Protein AF-Q2VJH2-F1 (afdb_monomer)

Radius of gyration: 13.46 Å; Cα contacts (8 Å, |Δi|>4): 222; chains: 1; bounding box: 34×26×38 Å

Nearest PDB structures (foldseek):
  3qh8-assembly1_A  TM=6.639E-01  e=1.310E-02  Brucella abortus 2308
  7b2x-assembly1_A  TM=6.997E-01  e=5.219E-02  Homo sapiens
  4ojv-assembly1_A  TM=5.673E-01  e=1.109E-01  Saccharomyces cerevisiae S288C
  7wnt-assembly1_A  TM=5.960E-01  e=3.436E-01  Mycobacterium tuberculosis H37Rv
  5a0v-assembly2_B  TM=5.883E-01  e=1.457E+00  Streptomyces coelicolor A3(2)

Secondary structure (DSSP, 8-state):
-EE-TTS-EE---TTTGGGS---EEEEEE--BSSS-----TT-EEEEEE-HHHHHHHHHHH---TTTEEEEEPPTT-EEEEE-SS-EEEEEEEEEEE-SS-S-EEEEEEE-

Sequence (111 aa):
MFLDAFGAPKDITPENLHEYPYHLHGVMLLTSADQEVFIPPRWHGTIYSTEDILDGYRKRFKPDCTLLTFHAMEPYEPELICCERCVVEITVLPAGQTLYSSSEIVVFLVK

Solvent-accessible surface area (backbone atoms only — not comparable to full-atom values): 6496 Å² total; per-residue (Å²): 81,30,43,43,52,73,56,47,82,41,83,74,45,89,88,56,44,87,76,54,80,74,42,84,62,37,43,31,45,54,43,49,40,84,61,89,75,82,70,62,91,80,54,27,30,39,39,36,30,42,54,71,39,51,51,46,31,44,73,74,66,62,68,71,62,92,49,45,45,79,42,68,48,58,73,76,46,75,43,83,45,72,33,84,74,38,72,31,42,38,27,39,38,82,68,54,57,53,99,89,44,92,50,55,29,42,46,74,51,78,90

Foldseek 3Di:
DWAALARDDDQDDPVCVVVGPLDAATEAEDFWLPDDHDDPVNRAHEYEDAPQRVVSNCVPPVDDPVRYHYDHDDAPDWDWGDHNNDIKIKHKHWPAADPVDNITGIDIDID

Structure (mmCIF, N/CA/C/O backbone):
data_AF-Q2VJH2-F1
#
_entry.id   AF-Q2VJH2-F1
#
loop_
_atom_site.group_PDB
_atom_site.id
_atom_site.type_symbol
_atom_site.label_atom_id
_atom_site.label_alt_id
_atom_site.label_comp_id
_atom_site.label_asym_id
_atom_site.label_entity_id
_atom_site.label_seq_id
_atom_site.pdbx_PDB_ins_code
_atom_site.Cartn_x
_atom_site.Cartn_y
_atom_site.Cartn_z
_atom_site.occupancy
_atom_site.B_iso_or_equiv
_atom_site.auth_seq_id
_atom_site.auth_comp_id
_atom_site.auth_asym_id
_atom_site.auth_atom_id
_atom_site.pdbx_PDB_model_num
ATOM 1 N N . MET A 1 1 ? 4.797 -2.540 3.112 1.00 88.62 1 MET A N 1
ATOM 2 C CA . MET A 1 1 ? 4.915 -3.676 2.172 1.00 88.62 1 MET A CA 1
ATOM 3 C C . MET A 1 1 ? 4.842 -3.127 0.757 1.00 88.62 1 MET A C 1
ATOM 5 O O . MET A 1 1 ? 4.024 -2.247 0.529 1.00 88.62 1 MET A O 1
ATOM 9 N N . PHE A 1 2 ? 5.693 -3.559 -0.169 1.00 90.62 2 PHE A N 1
ATOM 10 C CA . PHE A 1 2 ? 5.663 -3.087 -1.562 1.00 90.62 2 PHE A CA 1
ATOM 11 C C . PHE A 1 2 ? 4.950 -4.109 -2.444 1.00 90.62 2 PHE A C 1
ATOM 13 O O . PHE A 1 2 ? 4.893 -5.280 -2.076 1.00 90.62 2 PHE A O 1
ATOM 20 N N . LEU A 1 3 ? 4.422 -3.692 -3.591 1.00 90.44 3 LEU A N 1
ATOM 21 C CA . LEU A 1 3 ? 3.985 -4.625 -4.631 1.00 90.44 3 LEU A CA 1
ATOM 22 C C . LEU A 1 3 ? 5.026 -4.677 -5.743 1.00 90.44 3 LEU A C 1
ATOM 24 O O . LEU A 1 3 ? 5.540 -3.641 -6.172 1.00 90.44 3 LEU A O 1
ATOM 28 N N . A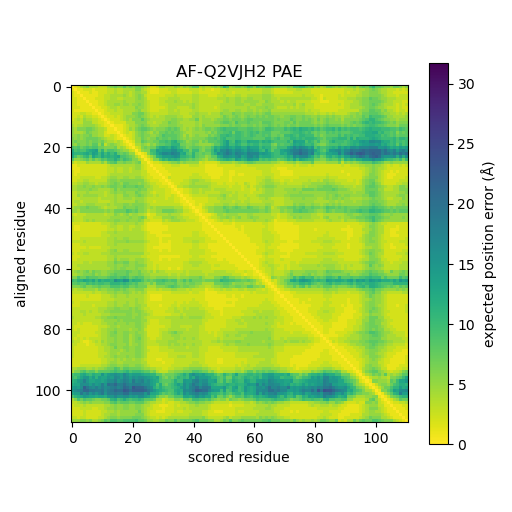SP A 1 4 ? 5.341 -5.886 -6.197 1.00 87.88 4 ASP A N 1
ATOM 29 C CA . ASP A 1 4 ? 6.216 -6.087 -7.344 1.00 87.88 4 ASP A CA 1
ATOM 30 C C . ASP A 1 4 ? 5.497 -5.815 -8.681 1.00 87.88 4 ASP A C 1
ATOM 32 O O . ASP A 1 4 ? 4.334 -5.407 -8.735 1.00 87.88 4 ASP A O 1
ATOM 36 N N . ALA A 1 5 ? 6.2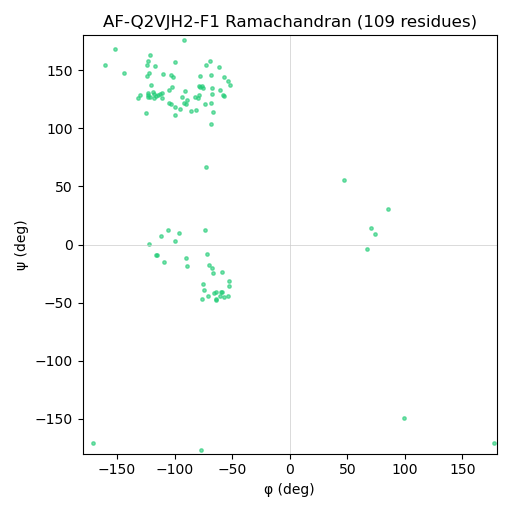00 -6.038 -9.794 1.00 85.94 5 ALA A N 1
ATOM 37 C CA . ALA A 1 5 ? 5.664 -5.819 -11.137 1.00 85.94 5 ALA A CA 1
ATOM 38 C C . ALA A 1 5 ? 4.397 -6.644 -11.447 1.00 85.94 5 ALA A C 1
ATOM 40 O O . ALA A 1 5 ? 3.626 -6.259 -12.327 1.00 85.94 5 ALA A O 1
ATOM 41 N N . PHE A 1 6 ? 4.190 -7.758 -10.742 1.00 89.06 6 PHE A N 1
ATOM 42 C CA . PHE A 1 6 ? 3.071 -8.687 -10.894 1.00 89.06 6 PHE A CA 1
ATOM 43 C C . PHE A 1 6 ? 2.045 -8.561 -9.760 1.00 89.06 6 PHE A C 1
ATOM 45 O O . PHE A 1 6 ? 1.179 -9.425 -9.629 1.00 89.06 6 PHE A O 1
ATOM 52 N N . GLY A 1 7 ? 2.129 -7.500 -8.951 1.00 88.06 7 GLY A N 1
ATOM 53 C CA . GLY A 1 7 ? 1.180 -7.238 -7.875 1.00 88.06 7 GLY A CA 1
ATOM 54 C C . GLY A 1 7 ? 1.360 -8.148 -6.662 1.00 88.06 7 GLY A C 1
ATOM 55 O O . GLY A 1 7 ? 0.526 -8.130 -5.758 1.00 88.06 7 GLY A O 1
ATOM 56 N N . ALA A 1 8 ? 2.439 -8.933 -6.609 1.00 90.06 8 ALA A N 1
ATOM 57 C CA . ALA A 1 8 ? 2.729 -9.769 -5.459 1.00 90.06 8 ALA A CA 1
ATOM 58 C C . ALA A 1 8 ? 3.351 -8.916 -4.342 1.00 90.06 8 ALA A C 1
ATOM 60 O O . ALA A 1 8 ? 4.244 -8.101 -4.608 1.00 90.06 8 ALA A O 1
ATOM 61 N N . PRO A 1 9 ? 2.924 -9.093 -3.080 1.00 89.94 9 PRO A N 1
ATOM 62 C CA . PRO A 1 9 ? 3.530 -8.371 -1.980 1.00 89.94 9 PRO A CA 1
ATOM 63 C C . PRO A 1 9 ? 4.977 -8.818 -1.744 1.00 89.94 9 PRO A C 1
ATOM 65 O O . PRO A 1 9 ? 5.262 -10.008 -1.605 1.00 89.94 9 PRO A O 1
ATOM 68 N N . LYS A 1 10 ? 5.893 -7.852 -1.671 1.00 87.50 10 LYS A N 1
ATOM 69 C CA . LYS A 1 10 ? 7.319 -8.049 -1.402 1.00 87.50 10 LYS A CA 1
ATOM 70 C C . LYS A 1 10 ? 7.765 -7.111 -0.282 1.00 87.50 10 LYS A C 1
ATOM 72 O O . LYS A 1 10 ? 7.550 -5.896 -0.334 1.00 87.50 10 LYS A O 1
ATOM 77 N N . ASP A 1 11 ? 8.416 -7.674 0.729 1.00 84.38 11 ASP A N 1
ATOM 78 C CA . ASP A 1 11 ? 9.101 -6.885 1.747 1.00 84.38 11 ASP A CA 1
ATOM 79 C C . ASP A 1 11 ? 10.469 -6.468 1.227 1.00 84.38 11 ASP A C 1
ATOM 81 O O . ASP A 1 11 ?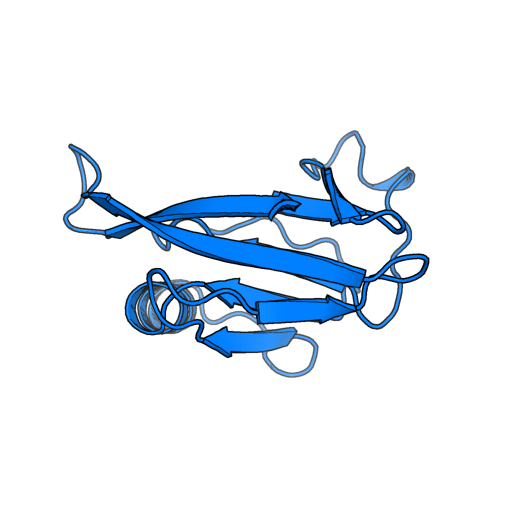 11.251 -7.302 0.767 1.00 84.38 11 ASP A O 1
ATOM 85 N N . ILE A 1 12 ? 10.748 -5.168 1.286 1.00 80.81 12 ILE A N 1
ATOM 86 C CA . ILE A 1 12 ? 12.017 -4.607 0.834 1.00 80.81 12 ILE A CA 1
ATOM 87 C C . ILE A 1 12 ? 12.867 -4.288 2.048 1.00 80.81 12 ILE A C 1
ATOM 89 O O . ILE A 1 12 ? 12.479 -3.506 2.915 1.00 80.81 12 ILE A O 1
ATOM 93 N N . THR A 1 13 ? 14.032 -4.914 2.090 1.00 81.69 13 THR A N 1
ATOM 94 C CA . THR A 1 13 ? 15.040 -4.756 3.127 1.00 81.69 13 THR A CA 1
ATOM 95 C C . THR A 1 13 ? 16.345 -4.288 2.484 1.00 81.69 13 THR A C 1
ATOM 97 O O . THR A 1 13 ? 16.516 -4.409 1.265 1.00 81.69 13 THR A O 1
ATOM 100 N N . PRO A 1 14 ? 17.301 -3.758 3.262 1.00 81.25 14 PRO A N 1
ATOM 101 C CA . PRO A 1 14 ? 18.613 -3.390 2.733 1.00 81.25 14 PRO A CA 1
ATOM 102 C C . PRO A 1 14 ? 19.314 -4.530 1.975 1.00 81.25 14 PRO A C 1
ATOM 104 O O . PRO A 1 14 ? 20.042 -4.277 1.018 1.00 81.25 14 PRO A O 1
ATOM 107 N N . GLU A 1 15 ? 19.072 -5.783 2.363 1.00 81.81 15 GLU A N 1
ATOM 108 C CA . GLU A 1 15 ? 19.703 -6.967 1.777 1.00 81.81 15 GLU A CA 1
ATOM 109 C C . GLU A 1 15 ? 19.147 -7.308 0.389 1.00 81.81 15 GLU A C 1
ATOM 111 O O . GLU A 1 15 ? 19.919 -7.666 -0.499 1.00 81.81 15 GLU A O 1
ATOM 116 N N . ASN A 1 16 ? 17.835 -7.174 0.170 1.00 78.19 16 ASN A N 1
ATOM 117 C CA . ASN A 1 16 ? 17.179 -7.532 -1.099 1.00 78.19 16 ASN A CA 1
ATOM 118 C C . ASN A 1 16 ? 16.904 -6.329 -2.019 1.00 78.19 16 ASN A C 1
ATOM 120 O O . ASN A 1 16 ? 16.362 -6.473 -3.116 1.00 78.19 16 ASN A O 1
ATOM 124 N N . LEU A 1 17 ? 17.336 -5.143 -1.590 1.00 77.44 17 LEU A N 1
ATOM 125 C CA . LEU A 1 17 ? 17.162 -3.869 -2.273 1.00 77.44 17 LEU A CA 1
ATOM 126 C C . LEU A 1 17 ? 17.638 -3.876 -3.736 1.00 77.44 17 LEU A C 1
ATOM 128 O O . LEU A 1 17 ? 17.048 -3.229 -4.597 1.00 77.44 17 LEU A O 1
ATOM 132 N N . HIS A 1 18 ? 18.718 -4.604 -4.016 1.00 76.69 18 HIS A N 1
ATOM 133 C CA . HIS A 1 18 ? 19.326 -4.705 -5.343 1.00 76.69 18 HIS A CA 1
ATOM 134 C C . HIS A 1 18 ? 18.448 -5.443 -6.366 1.00 76.69 18 HIS A C 1
ATOM 136 O O . HIS A 1 18 ? 18.637 -5.276 -7.569 1.00 76.69 18 HIS A O 1
ATOM 142 N N . GLU A 1 19 ? 17.488 -6.241 -5.900 1.00 70.88 19 GLU A N 1
ATOM 143 C CA . GLU A 1 19 ? 16.535 -6.960 -6.744 1.00 70.88 19 GLU A CA 1
ATOM 144 C C . GLU A 1 19 ? 15.267 -6.153 -7.025 1.00 70.88 19 GLU A C 1
ATOM 146 O O . GLU A 1 19 ? 14.443 -6.576 -7.835 1.00 70.88 19 GLU A O 1
ATOM 151 N N . TYR A 1 20 ? 15.051 -5.043 -6.312 1.00 70.81 20 TYR A N 1
ATOM 152 C CA . TYR A 1 20 ? 13.853 -4.240 -6.480 1.00 70.81 20 TYR A CA 1
ATOM 153 C C . TYR A 1 20 ? 14.065 -3.244 -7.613 1.00 70.81 20 TYR A C 1
ATOM 155 O O . TYR A 1 20 ? 14.918 -2.356 -7.507 1.00 70.81 20 TYR A O 1
ATOM 163 N N . PRO A 1 21 ? 13.312 -3.358 -8.714 1.00 67.25 21 PRO A N 1
ATOM 164 C CA . PRO A 1 21 ? 13.458 -2.397 -9.773 1.00 67.25 21 PRO A CA 1
ATOM 165 C C . PRO A 1 21 ? 12.821 -1.079 -9.324 1.00 67.25 21 PRO A C 1
ATOM 167 O O . PRO A 1 21 ? 11.641 -0.998 -8.987 1.00 67.25 21 PRO A O 1
ATOM 170 N N . TYR A 1 22 ? 13.637 -0.029 -9.291 1.00 65.19 22 TYR A N 1
ATOM 171 C CA . TYR A 1 22 ? 13.230 1.332 -8.950 1.00 65.19 22 TYR A CA 1
ATOM 172 C C . TYR A 1 22 ? 12.423 1.935 -10.104 1.00 65.19 22 TYR A C 1
ATOM 174 O O . TYR A 1 22 ? 12.892 2.816 -10.826 1.00 65.19 22 TYR A O 1
ATOM 182 N N . HIS A 1 23 ? 11.238 1.391 -10.353 1.00 61.41 23 HIS A N 1
ATOM 183 C CA . HIS A 1 23 ? 10.348 1.878 -11.392 1.00 61.41 23 HIS A CA 1
ATOM 184 C C . HIS A 1 23 ? 9.616 3.139 -10.927 1.00 61.41 23 HIS A C 1
ATOM 186 O O . HIS A 1 23 ? 9.258 3.286 -9.759 1.00 61.41 23 HIS A O 1
ATOM 192 N N . LEU A 1 24 ? 9.378 4.045 -11.877 1.00 60.25 24 LEU A N 1
ATOM 193 C CA . LEU A 1 24 ? 8.331 5.054 -11.753 1.00 60.25 24 LEU A CA 1
ATOM 194 C C . LEU A 1 24 ? 7.007 4.286 -11.614 1.00 60.25 24 LEU A C 1
ATOM 196 O O . LEU A 1 24 ? 6.788 3.355 -12.385 1.00 60.25 24 LEU A O 1
ATOM 200 N N . HIS A 1 25 ? 6.159 4.659 -10.651 1.00 66.94 25 HIS A N 1
ATOM 201 C CA . HIS A 1 25 ? 4.886 3.990 -10.307 1.00 66.94 25 HIS A CA 1
ATOM 202 C C . HIS A 1 25 ? 4.980 2.808 -9.327 1.00 66.94 25 HIS A C 1
ATOM 204 O O . HIS A 1 25 ? 4.145 1.907 -9.361 1.00 66.94 25 HIS A O 1
ATOM 210 N N . GLY A 1 26 ? 5.948 2.819 -8.406 1.00 85.75 26 GLY A N 1
ATOM 211 C CA . GLY A 1 26 ? 5.947 1.861 -7.300 1.00 85.75 26 GLY A CA 1
ATOM 212 C C . GLY A 1 26 ? 4.660 1.941 -6.467 1.00 85.75 26 GLY A C 1
ATOM 213 O O . GLY A 1 26 ? 4.120 3.026 -6.237 1.00 85.75 26 GLY A O 1
ATOM 214 N N . VAL A 1 27 ? 4.186 0.795 -5.983 1.00 91.56 27 VAL A N 1
ATOM 215 C CA . VAL A 1 27 ? 3.045 0.710 -5.063 1.00 91.56 27 VAL A CA 1
ATOM 216 C C . VAL A 1 27 ? 3.550 0.254 -3.702 1.00 91.56 27 VAL A C 1
ATOM 218 O O . VAL A 1 27 ? 4.215 -0.777 -3.594 1.00 91.56 27 VAL A O 1
ATOM 221 N N . MET A 1 28 ? 3.241 1.023 -2.660 1.00 93.31 28 MET A N 1
ATOM 222 C CA . MET A 1 28 ? 3.514 0.652 -1.274 1.00 93.31 28 MET A CA 1
ATOM 223 C C . MET A 1 28 ? 2.214 0.631 -0.476 1.00 93.31 28 MET A C 1
ATOM 225 O O . MET A 1 28 ? 1.491 1.619 -0.438 1.00 93.31 28 MET A O 1
ATOM 229 N N . LEU A 1 29 ? 1.947 -0.480 0.199 1.00 94.56 29 LEU A N 1
ATOM 230 C CA . LEU A 1 29 ? 0.849 -0.655 1.140 1.00 94.56 29 LEU A CA 1
ATOM 231 C C . LEU A 1 29 ? 1.364 -0.382 2.558 1.00 94.56 29 LEU A C 1
ATOM 233 O O . LEU A 1 29 ? 2.263 -1.082 3.053 1.00 94.56 29 LEU A O 1
ATOM 237 N N . LEU A 1 30 ? 0.827 0.657 3.196 1.00 94.75 30 LEU A N 1
ATOM 238 C CA . LEU A 1 30 ? 1.210 1.084 4.540 1.00 94.75 30 LEU A CA 1
ATOM 239 C C . LEU A 1 30 ? 0.189 0.560 5.553 1.00 94.75 30 LEU A C 1
ATOM 241 O O . LEU A 1 30 ? -0.959 0.986 5.573 1.00 94.75 30 LEU A O 1
ATOM 245 N N . THR A 1 31 ? 0.606 -0.380 6.397 1.00 92.75 31 THR A N 1
ATOM 246 C CA . THR A 1 31 ? -0.280 -1.067 7.353 1.00 92.75 31 THR A CA 1
ATOM 247 C C . THR A 1 31 ? -0.390 -0.365 8.703 1.00 92.75 31 THR A C 1
ATOM 249 O O . THR A 1 31 ? -1.314 -0.649 9.457 1.00 92.75 31 THR A O 1
ATOM 252 N N . SER A 1 32 ? 0.547 0.525 9.034 1.00 91.69 32 SER A N 1
ATOM 253 C CA . SER A 1 32 ? 0.558 1.287 10.284 1.00 91.69 32 SER A CA 1
ATOM 254 C C . SER A 1 32 ? 1.445 2.526 10.157 1.00 91.69 32 SER A C 1
ATOM 256 O O . SER A 1 32 ? 2.400 2.540 9.381 1.00 91.69 32 SER A O 1
ATOM 258 N N . ALA A 1 33 ? 1.153 3.546 10.963 1.00 91.00 33 ALA A N 1
ATOM 259 C CA . ALA A 1 33 ? 1.952 4.763 11.099 1.00 91.00 33 ALA A CA 1
ATOM 260 C C . ALA A 1 33 ? 2.932 4.731 12.290 1.00 91.00 33 ALA A C 1
ATOM 262 O O . ALA A 1 33 ? 3.497 5.764 12.656 1.00 91.00 33 ALA A O 1
ATOM 263 N N . ASP A 1 34 ? 3.113 3.580 12.946 1.00 88.12 34 ASP A N 1
ATOM 264 C CA . ASP A 1 34 ? 3.912 3.515 14.172 1.00 88.12 34 ASP A CA 1
ATOM 265 C C . ASP A 1 34 ? 5.414 3.592 13.963 1.00 88.12 34 ASP A C 1
ATOM 267 O O . ASP A 1 34 ? 6.124 4.165 14.795 1.00 88.12 34 ASP A O 1
ATOM 271 N N . GLN A 1 35 ? 5.885 3.025 12.861 1.00 86.31 35 GLN A N 1
ATOM 272 C CA . GLN A 1 35 ? 7.295 2.927 12.531 1.00 86.31 35 GLN A CA 1
ATOM 273 C C . GLN A 1 35 ? 7.554 3.596 11.190 1.00 86.31 35 GLN A C 1
ATOM 275 O O . GLN A 1 35 ? 6.703 3.582 10.297 1.00 86.31 35 GLN A O 1
ATOM 280 N N . GLU A 1 36 ? 8.740 4.182 11.060 1.00 88.19 36 GLU A N 1
ATOM 281 C CA . GLU A 1 36 ?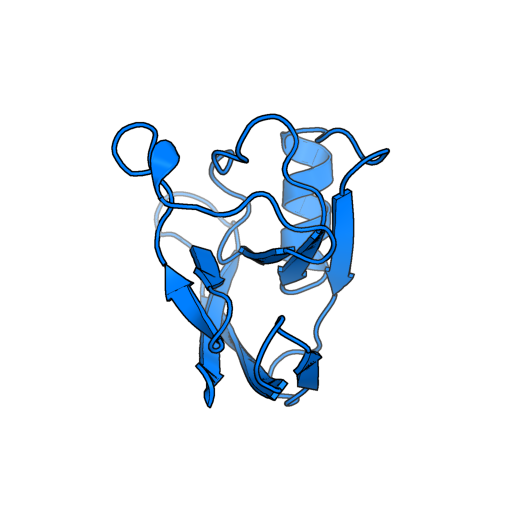 9.191 4.707 9.783 1.00 88.19 36 GLU A CA 1
ATOM 282 C C . GLU A 1 36 ? 9.445 3.525 8.851 1.00 88.19 36 GLU A C 1
ATOM 284 O O . GLU A 1 36 ? 10.225 2.625 9.176 1.00 88.19 36 GLU A O 1
ATOM 289 N N . VAL A 1 37 ? 8.765 3.495 7.706 1.00 86.38 37 VAL A N 1
ATOM 290 C CA . VAL A 1 37 ? 9.029 2.466 6.703 1.00 86.38 37 VAL A CA 1
ATOM 291 C C . VAL A 1 37 ? 10.292 2.829 5.944 1.00 86.38 37 VAL A C 1
ATOM 293 O O . VAL A 1 37 ? 10.481 3.965 5.513 1.00 86.38 37 VAL A O 1
ATOM 296 N N . PHE A 1 38 ? 11.150 1.833 5.743 1.00 84.94 38 PHE A N 1
ATOM 297 C CA . PHE A 1 38 ? 12.290 1.980 4.857 1.00 84.94 38 PHE A CA 1
ATOM 298 C C . PHE A 1 38 ? 11.797 2.145 3.414 1.00 84.94 38 PHE A C 1
ATOM 300 O O . PHE A 1 38 ? 11.220 1.224 2.834 1.00 84.94 38 PHE A O 1
ATOM 307 N N . ILE A 1 39 ? 12.038 3.321 2.837 1.00 84.94 39 ILE A N 1
ATOM 308 C CA . ILE A 1 39 ? 11.764 3.612 1.430 1.00 84.94 39 ILE A CA 1
ATOM 309 C C . ILE A 1 39 ? 13.106 3.614 0.685 1.00 84.94 39 ILE A C 1
ATOM 311 O O . ILE A 1 39 ? 13.997 4.388 1.047 1.00 84.94 39 ILE A O 1
ATOM 315 N N . PRO A 1 40 ? 13.281 2.766 -0.347 1.00 80.75 40 PRO A N 1
ATOM 316 C CA . PRO A 1 40 ? 14.515 2.714 -1.117 1.00 80.75 40 PRO A CA 1
ATOM 317 C C . PRO A 1 40 ? 14.934 4.090 -1.667 1.00 80.75 40 PRO A C 1
ATOM 319 O O . PRO A 1 40 ? 14.082 4.842 -2.152 1.00 80.75 40 PRO A O 1
ATOM 322 N N . PRO A 1 41 ? 16.238 4.430 -1.668 1.00 75.94 41 PRO A N 1
ATOM 323 C CA . PRO A 1 41 ? 16.708 5.675 -2.267 1.00 75.94 41 PRO A CA 1
ATOM 324 C C . PRO A 1 41 ? 16.293 5.750 -3.741 1.00 75.94 41 PRO A C 1
ATOM 326 O O . PRO A 1 41 ? 16.596 4.835 -4.502 1.00 75.94 41 PRO A O 1
ATOM 329 N N . ARG A 1 42 ? 15.646 6.850 -4.159 1.00 77.19 42 ARG A N 1
ATOM 330 C CA . ARG A 1 42 ? 15.084 7.048 -5.519 1.00 77.19 42 ARG A CA 1
ATOM 331 C C . ARG A 1 42 ? 13.855 6.194 -5.847 1.00 77.19 42 ARG A C 1
ATOM 333 O O . ARG A 1 42 ? 13.496 6.072 -7.015 1.00 77.19 42 ARG A O 1
ATOM 340 N N . TRP A 1 43 ? 13.211 5.586 -4.856 1.00 83.81 43 TRP A N 1
ATOM 341 C CA . TRP A 1 43 ? 11.877 5.047 -5.074 1.00 83.81 43 TRP A CA 1
ATOM 342 C C . TRP A 1 43 ? 10.889 6.190 -5.304 1.00 83.81 43 TRP A C 1
ATOM 344 O O . TRP A 1 43 ? 10.891 7.181 -4.573 1.00 83.81 43 TRP A O 1
ATOM 354 N N . HIS A 1 44 ? 10.045 6.028 -6.318 1.00 85.75 44 HIS A N 1
ATOM 355 C CA . HIS A 1 44 ? 9.001 6.977 -6.672 1.00 85.75 44 HIS A CA 1
ATOM 356 C C . HIS A 1 44 ? 7.702 6.216 -6.873 1.00 85.75 44 HIS A C 1
ATOM 358 O O . HIS A 1 44 ? 7.638 5.270 -7.666 1.00 85.75 44 HIS A O 1
ATOM 364 N N . GLY A 1 45 ? 6.650 6.626 -6.179 1.00 88.88 45 GLY A N 1
ATOM 365 C CA . GLY A 1 45 ? 5.434 5.837 -6.194 1.00 88.88 45 GLY A CA 1
ATOM 366 C C . GLY A 1 45 ? 4.329 6.376 -5.315 1.00 88.88 45 GLY A C 1
ATOM 367 O O . GLY A 1 45 ? 4.400 7.490 -4.792 1.00 88.88 45 GLY A O 1
ATOM 368 N N . THR A 1 46 ? 3.298 5.551 -5.183 1.00 92.62 46 THR A N 1
ATOM 369 C CA . THR A 1 46 ? 2.105 5.854 -4.401 1.00 92.62 46 THR A CA 1
ATOM 370 C C . THR A 1 46 ? 2.048 4.960 -3.173 1.00 92.62 46 THR A C 1
ATOM 372 O O . THR A 1 46 ? 2.227 3.742 -3.255 1.00 92.62 46 THR A O 1
ATOM 375 N N . ILE A 1 47 ? 1.822 5.593 -2.030 1.00 94.44 47 ILE A N 1
ATOM 376 C CA . ILE A 1 47 ? 1.636 4.967 -0.731 1.00 94.44 47 ILE A CA 1
ATOM 377 C C . ILE A 1 47 ? 0.136 4.906 -0.455 1.00 94.44 47 ILE A C 1
ATOM 379 O O . ILE A 1 47 ? -0.515 5.946 -0.370 1.00 94.44 47 ILE A O 1
ATOM 383 N N . TYR A 1 48 ? -0.385 3.695 -0.306 1.00 95.69 48 TYR A N 1
ATOM 384 C CA . TYR A 1 48 ? 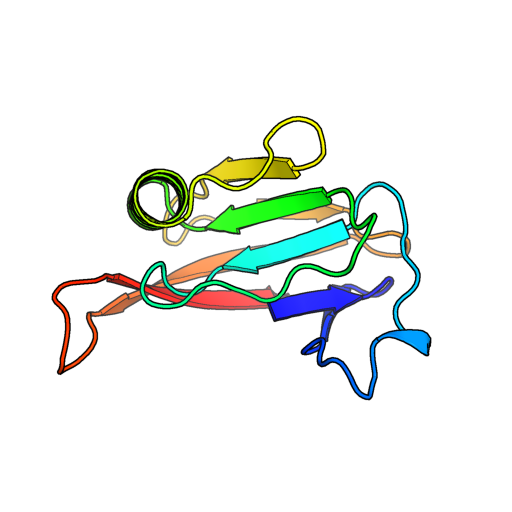-1.796 3.407 -0.083 1.00 95.69 48 TYR A CA 1
ATOM 385 C C . TYR A 1 48 ? -2.038 3.019 1.373 1.00 95.69 48 TYR A C 1
ATOM 387 O O . TYR A 1 48 ? -1.307 2.193 1.932 1.00 95.69 48 TYR A O 1
ATOM 395 N N . SER A 1 49 ? -3.059 3.616 1.983 1.00 96.31 49 SER A N 1
ATOM 396 C CA . SER A 1 49 ? -3.615 3.230 3.287 1.00 96.31 49 SER A CA 1
ATOM 397 C C . SER A 1 49 ? -4.911 3.997 3.554 1.00 96.31 49 SER A C 1
ATOM 399 O O . SER A 1 49 ? -5.405 4.685 2.668 1.00 96.31 49 SER A O 1
ATOM 401 N N . THR A 1 50 ? -5.451 3.915 4.767 1.00 95.50 50 THR A N 1
ATOM 402 C CA . THR A 1 50 ? -6.541 4.791 5.219 1.00 95.50 50 THR A CA 1
ATOM 403 C C . THR A 1 50 ? -6.036 6.214 5.472 1.00 95.50 50 THR A C 1
ATOM 405 O O . THR A 1 50 ? -4.857 6.416 5.779 1.00 95.50 50 THR A O 1
ATOM 408 N N . GLU A 1 51 ? -6.921 7.212 5.372 1.00 95.12 51 GLU A N 1
ATOM 409 C CA . GLU A 1 51 ? -6.561 8.624 5.597 1.00 95.12 51 GLU A CA 1
ATOM 410 C C . GLU A 1 51 ? -5.885 8.831 6.962 1.00 95.12 51 GLU A C 1
ATOM 412 O O . GLU A 1 51 ? -4.829 9.462 7.028 1.00 95.12 51 GLU A O 1
ATOM 417 N N . ASP A 1 52 ? -6.425 8.227 8.025 1.00 92.38 52 ASP A N 1
ATOM 418 C CA . ASP A 1 52 ? -5.899 8.344 9.390 1.00 92.38 52 ASP A CA 1
ATOM 419 C C . ASP A 1 52 ? -4.453 7.834 9.513 1.00 92.38 52 ASP A C 1
ATOM 421 O O . ASP A 1 52 ? -3.602 8.475 10.142 1.00 92.38 52 ASP A O 1
ATOM 425 N N . ILE A 1 53 ? -4.124 6.719 8.849 1.00 93.81 53 ILE A N 1
ATOM 426 C CA . ILE A 1 53 ? -2.762 6.174 8.848 1.00 93.81 53 ILE A CA 1
ATOM 427 C C . ILE A 1 53 ? -1.830 7.062 8.023 1.00 93.81 53 ILE A C 1
ATOM 429 O O . ILE A 1 53 ? -0.717 7.361 8.464 1.00 93.81 53 ILE A O 1
ATOM 433 N N . LEU A 1 54 ? -2.254 7.515 6.840 1.00 94.69 54 LEU A N 1
ATOM 434 C CA . LEU A 1 54 ? -1.423 8.366 5.983 1.00 94.69 54 LEU A CA 1
ATOM 435 C C . LEU A 1 54 ? -1.152 9.724 6.629 1.00 94.69 54 LEU A C 1
ATOM 437 O O . LEU A 1 54 ? -0.034 10.238 6.552 1.00 94.69 54 LEU A O 1
ATOM 441 N N . ASP A 1 55 ? -2.155 10.336 7.251 1.00 93.81 55 ASP A N 1
ATOM 442 C CA . ASP A 1 55 ? -2.005 11.578 8.005 1.00 93.81 55 ASP A CA 1
ATOM 443 C C . ASP A 1 55 ? -1.082 11.386 9.219 1.00 93.81 55 ASP A C 1
ATOM 445 O O . ASP A 1 55 ? -0.119 12.143 9.392 1.00 93.81 55 ASP A O 1
ATOM 449 N N . GLY A 1 56 ? -1.284 10.317 9.996 1.00 92.44 56 GLY A N 1
ATOM 450 C CA . GLY A 1 56 ? -0.415 9.962 11.119 1.00 92.44 56 GLY A CA 1
ATOM 451 C C . GLY A 1 56 ? 1.047 9.777 10.701 1.00 92.44 56 GLY A C 1
ATOM 452 O O . GLY A 1 56 ? 1.953 10.335 11.328 1.00 92.44 56 GLY A O 1
ATOM 453 N N . TYR A 1 57 ? 1.282 9.059 9.602 1.00 92.94 57 TYR A N 1
ATOM 454 C CA . TYR A 1 57 ? 2.616 8.815 9.057 1.00 92.94 57 TYR A CA 1
ATOM 455 C C . TYR A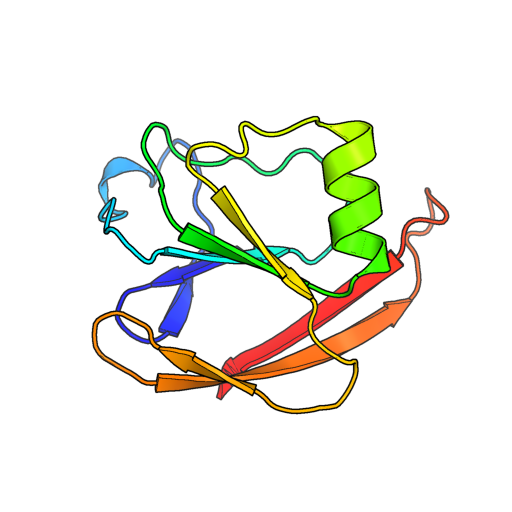 1 57 ? 3.287 10.113 8.592 1.00 92.94 57 TYR A C 1
ATOM 457 O O . TYR A 1 57 ? 4.423 10.407 8.977 1.00 92.94 57 TYR A O 1
ATOM 465 N N . ARG A 1 58 ? 2.566 10.943 7.824 1.00 92.25 58 ARG A N 1
ATOM 466 C CA . ARG A 1 58 ? 3.061 12.238 7.324 1.00 92.25 58 ARG A CA 1
ATOM 467 C C . ARG A 1 58 ? 3.430 13.183 8.464 1.00 92.25 58 ARG A C 1
ATOM 469 O O . ARG A 1 58 ? 4.499 13.794 8.428 1.00 92.25 58 ARG A O 1
ATOM 476 N N . LYS A 1 59 ? 2.587 13.279 9.497 1.00 91.56 59 LYS A N 1
ATOM 477 C CA . LYS A 1 59 ? 2.840 14.119 10.679 1.00 91.56 59 LYS A CA 1
ATOM 478 C C . LYS A 1 59 ? 4.066 13.661 11.464 1.00 91.56 59 LYS A C 1
ATOM 480 O O . LYS A 1 59 ? 4.833 14.507 11.926 1.00 91.56 59 LYS A O 1
ATOM 485 N N . ARG A 1 60 ? 4.240 12.345 11.621 1.00 91.94 60 ARG A N 1
ATOM 486 C CA . ARG A 1 60 ? 5.304 11.757 12.445 1.00 91.94 60 ARG A CA 1
ATOM 487 C C . ARG A 1 60 ? 6.671 11.806 11.765 1.00 91.94 60 ARG A C 1
ATOM 489 O O . ARG A 1 60 ? 7.629 12.227 12.404 1.00 91.94 60 ARG A O 1
ATOM 496 N N . PHE A 1 61 ? 6.753 11.420 10.492 1.00 91.38 61 PHE A N 1
ATOM 497 C CA . PHE A 1 61 ? 8.038 11.199 9.813 1.00 91.38 61 PHE A CA 1
ATOM 498 C C . PHE A 1 61 ? 8.388 12.252 8.759 1.00 91.38 61 PHE A C 1
ATOM 500 O O . PHE A 1 61 ? 9.546 12.354 8.377 1.00 91.38 61 PHE A O 1
ATOM 507 N N . LYS A 1 62 ? 7.426 13.081 8.324 1.00 88.75 62 LYS A N 1
ATOM 508 C CA . LYS A 1 62 ? 7.631 14.141 7.315 1.00 88.75 62 LYS A CA 1
ATOM 509 C C . LYS A 1 62 ? 8.415 13.648 6.082 1.00 88.75 62 LYS A C 1
ATOM 511 O O . LYS A 1 62 ? 9.456 14.222 5.753 1.00 88.75 62 LYS A O 1
ATOM 516 N N . PRO A 1 63 ? 7.932 12.586 5.415 1.00 85.31 63 PRO A N 1
ATOM 517 C CA . PRO A 1 63 ? 8.598 12.034 4.243 1.00 85.31 63 PRO A CA 1
ATOM 518 C C . PRO A 1 63 ? 8.670 13.075 3.114 1.00 85.31 63 PRO A C 1
ATOM 520 O O . PRO A 1 63 ? 7.825 13.968 3.025 1.00 85.31 63 PRO A O 1
ATOM 523 N N . ASP A 1 64 ? 9.670 12.961 2.238 1.00 80.19 64 ASP A N 1
ATOM 524 C CA . ASP A 1 64 ? 9.836 13.879 1.108 1.00 80.19 64 ASP A CA 1
ATOM 525 C C . ASP A 1 64 ? 8.711 13.698 0.072 1.00 80.19 64 ASP A C 1
ATOM 527 O O . ASP A 1 64 ? 8.701 12.758 -0.724 1.00 80.19 64 ASP A O 1
ATOM 531 N N . CYS A 1 65 ? 7.753 14.625 0.073 1.00 73.50 65 CYS A N 1
ATOM 532 C CA . CYS A 1 65 ? 6.596 14.597 -0.819 1.00 73.50 65 CYS A CA 1
ATOM 533 C C . CYS A 1 65 ? 6.925 14.915 -2.285 1.00 73.50 65 CYS A C 1
ATOM 535 O O . CYS A 1 65 ? 6.045 14.794 -3.130 1.00 73.50 65 CYS A O 1
ATOM 537 N N . THR A 1 66 ? 8.148 15.340 -2.626 1.00 78.00 66 THR A N 1
ATOM 538 C CA . THR A 1 66 ? 8.487 15.621 -4.034 1.00 78.00 66 THR A CA 1
ATOM 539 C C . THR A 1 66 ? 8.492 14.356 -4.891 1.00 78.00 66 THR A C 1
ATOM 541 O O . THR A 1 66 ? 8.276 14.426 -6.100 1.00 78.00 66 THR A O 1
ATOM 544 N N . LEU A 1 67 ? 8.711 13.201 -4.258 1.00 77.19 67 LEU A N 1
ATOM 545 C CA . LEU A 1 67 ? 8.899 11.905 -4.907 1.00 77.19 67 LEU A CA 1
ATOM 546 C C . LEU A 1 67 ? 7.803 10.885 -4.568 1.00 77.19 67 LEU A C 1
ATOM 548 O O . LEU A 1 67 ? 7.762 9.812 -5.173 1.00 77.19 67 LEU A O 1
ATOM 552 N N . LEU A 1 68 ? 6.939 11.209 -3.603 1.00 87.69 68 LEU A N 1
ATOM 553 C CA . LEU A 1 68 ? 5.972 10.298 -3.001 1.00 87.69 68 LEU A CA 1
ATOM 554 C C . LEU A 1 68 ? 4.558 10.851 -3.151 1.00 87.69 68 LEU A C 1
ATOM 556 O O . LEU A 1 68 ? 4.283 11.994 -2.791 1.00 87.69 68 LEU A O 1
ATOM 560 N N . THR A 1 69 ? 3.654 10.009 -3.636 1.00 91.25 69 THR A N 1
ATOM 561 C CA . THR A 1 69 ? 2.212 10.277 -3.646 1.00 91.25 69 THR A CA 1
ATOM 562 C C . THR A 1 69 ? 1.553 9.483 -2.523 1.00 91.25 69 THR A C 1
ATOM 564 O O . THR A 1 69 ? 1.984 8.375 -2.212 1.00 91.25 69 THR A O 1
ATOM 567 N N . PHE A 1 70 ? 0.511 10.034 -1.908 1.00 93.81 70 PHE A N 1
ATOM 568 C CA . PHE A 1 70 ? -0.278 9.365 -0.873 1.00 93.81 70 PHE A CA 1
ATOM 569 C C . PHE A 1 70 ? -1.707 9.230 -1.385 1.00 93.81 70 PHE A C 1
ATOM 571 O O . PHE A 1 70 ? -2.275 10.219 -1.848 1.00 93.81 70 PHE A O 1
ATOM 578 N N . HIS A 1 71 ? -2.266 8.026 -1.310 1.00 95.75 71 HIS A N 1
ATOM 579 C CA . HIS A 1 71 ? -3.623 7.731 -1.755 1.00 95.75 71 HIS A CA 1
ATOM 580 C C . HIS A 1 71 ? -4.412 7.094 -0.620 1.00 95.75 71 HIS A C 1
ATOM 582 O O . HIS A 1 71 ? -4.091 5.987 -0.180 1.00 95.75 71 HIS A O 1
ATOM 588 N N . ALA A 1 72 ? -5.417 7.822 -0.143 1.00 96.75 72 ALA A N 1
ATOM 589 C CA . ALA A 1 72 ? -6.319 7.344 0.888 1.00 96.75 72 ALA A CA 1
ATOM 590 C C . ALA A 1 72 ? -7.367 6.417 0.273 1.00 96.75 72 ALA A C 1
ATOM 592 O O . ALA A 1 72 ? -8.053 6.796 -0.672 1.00 96.75 72 ALA A O 1
ATOM 593 N N . MET A 1 73 ? -7.462 5.217 0.830 1.00 96.88 73 MET A N 1
ATOM 594 C CA . MET A 1 73 ? -8.439 4.204 0.464 1.00 96.88 73 MET A CA 1
ATOM 595 C C . MET A 1 73 ? -9.571 4.176 1.484 1.00 96.88 73 MET A C 1
ATOM 597 O O . MET A 1 73 ? -9.332 4.303 2.692 1.00 96.88 73 MET A O 1
ATOM 601 N N . GLU A 1 74 ? -10.784 3.937 1.001 1.00 96.38 74 GLU A N 1
ATOM 602 C CA . GLU A 1 74 ? -11.942 3.719 1.864 1.00 96.38 74 GLU A CA 1
ATOM 603 C C . GLU A 1 74 ? -11.936 2.278 2.413 1.00 96.38 74 GLU A C 1
ATOM 605 O O . GLU A 1 74 ? -11.802 1.316 1.648 1.00 96.38 74 GLU A O 1
ATOM 610 N N . PRO A 1 75 ? -12.070 2.081 3.738 1.00 94.62 75 PRO A N 1
ATOM 611 C CA . PRO A 1 75 ? -12.198 0.755 4.332 1.00 94.62 75 PRO A CA 1
ATOM 612 C C . PRO A 1 75 ? -13.296 -0.087 3.684 1.00 94.62 75 PRO A C 1
ATOM 614 O O . PRO A 1 75 ? -14.412 0.384 3.490 1.00 94.62 75 PRO A O 1
ATOM 617 N N . TYR A 1 76 ? -12.998 -1.366 3.446 1.00 94.75 76 TYR A N 1
ATOM 618 C CA . TYR A 1 76 ? -13.910 -2.364 2.867 1.00 94.75 76 TYR A CA 1
ATOM 619 C C . TYR A 1 76 ? -14.320 -2.133 1.404 1.00 94.75 76 TYR A C 1
ATOM 621 O O . TYR A 1 76 ? -14.968 -3.010 0.832 1.00 94.75 76 TYR A O 1
ATOM 629 N N . GLU A 1 77 ? -13.899 -1.034 0.777 1.00 96.62 77 GLU A N 1
ATOM 630 C CA . GLU A 1 77 ? -14.147 -0.770 -0.638 1.00 96.62 77 GLU A CA 1
ATOM 631 C C . GLU A 1 77 ? -12.961 -1.269 -1.488 1.00 96.62 77 GLU A C 1
ATOM 633 O O . GLU A 1 77 ? -11.802 -0.961 -1.190 1.00 96.62 77 GLU A O 1
ATOM 638 N N . PRO A 1 78 ? -13.203 -2.098 -2.520 1.00 96.00 78 PRO A N 1
ATOM 639 C CA . PRO A 1 78 ? -12.154 -2.546 -3.424 1.00 96.00 78 PRO A CA 1
ATOM 640 C C . PRO A 1 78 ? -11.767 -1.445 -4.416 1.00 96.00 78 PRO A C 1
ATOM 642 O O . PRO A 1 78 ? -12.622 -0.823 -5.047 1.00 96.00 78 PRO A O 1
ATOM 645 N N . GLU A 1 79 ? -10.466 -1.276 -4.634 1.00 96.75 79 GLU A N 1
ATOM 646 C CA . GLU A 1 79 ? -9.918 -0.397 -5.665 1.00 96.75 79 GLU A CA 1
ATOM 647 C C . GLU A 1 79 ? -8.991 -1.164 -6.610 1.00 96.75 79 GLU A C 1
ATOM 649 O O . GLU A 1 79 ? -8.258 -2.068 -6.205 1.00 96.75 79 GLU A O 1
ATOM 654 N N . LEU A 1 80 ? -9.008 -0.784 -7.890 1.00 96.12 80 LEU A N 1
ATOM 655 C CA . LEU A 1 80 ? -8.116 -1.344 -8.902 1.00 96.12 80 LEU A CA 1
ATOM 656 C C . LEU A 1 80 ? -6.829 -0.527 -8.969 1.00 96.12 80 LEU A C 1
ATOM 658 O O . LEU A 1 80 ? -6.858 0.663 -9.287 1.00 96.12 80 LEU A O 1
ATOM 662 N N . ILE A 1 81 ? -5.695 -1.180 -8.727 1.00 92.12 81 ILE A N 1
ATOM 663 C CA . ILE A 1 81 ? -4.375 -0.552 -8.739 1.00 92.12 81 ILE A CA 1
ATOM 664 C C . ILE A 1 81 ? -3.532 -1.146 -9.863 1.00 92.12 81 ILE A C 1
ATOM 666 O O . ILE A 1 81 ? -3.368 -2.361 -9.985 1.00 92.12 81 ILE A O 1
ATOM 670 N N . CYS A 1 82 ? -2.982 -0.263 -10.695 1.00 89.38 82 CYS A N 1
ATOM 671 C CA . CYS A 1 82 ? -2.090 -0.636 -11.785 1.00 89.38 82 CYS A CA 1
ATOM 672 C C . CYS A 1 82 ? -0.669 -0.863 -11.260 1.00 89.38 82 CYS A C 1
ATOM 674 O O . CYS A 1 82 ? -0.002 0.077 -10.824 1.00 89.38 82 CYS A O 1
ATOM 676 N N . CYS A 1 83 ? -0.195 -2.099 -11.367 1.00 87.62 83 CYS A N 1
ATOM 677 C CA . CYS A 1 83 ? 1.222 -2.441 -11.306 1.00 87.62 83 CYS A CA 1
ATOM 678 C C . CYS A 1 83 ? 1.809 -2.442 -12.731 1.00 87.62 83 CYS A C 1
ATOM 680 O O . CYS A 1 83 ? 1.097 -2.250 -13.716 1.00 87.62 83 CYS A O 1
ATOM 682 N N . GLU A 1 84 ? 3.118 -2.662 -12.870 1.00 85.56 84 GLU A N 1
ATOM 683 C CA . GLU A 1 84 ? 3.791 -2.612 -14.180 1.00 85.56 84 GLU A CA 1
ATOM 684 C C . GLU A 1 84 ? 3.210 -3.616 -15.192 1.00 85.56 84 GLU A C 1
ATOM 686 O O . GLU A 1 84 ? 3.063 -3.298 -16.372 1.00 85.56 84 GLU A O 1
ATOM 691 N N . ARG A 1 85 ? 2.895 -4.839 -14.745 1.00 88.19 85 ARG A N 1
ATOM 692 C CA . ARG A 1 85 ? 2.499 -5.954 -15.622 1.00 88.19 85 ARG A CA 1
ATOM 693 C C . ARG A 1 85 ? 1.126 -6.532 -15.310 1.00 88.19 85 ARG A C 1
ATOM 695 O O . ARG A 1 85 ? 0.707 -7.474 -15.981 1.00 88.19 85 ARG A O 1
ATOM 702 N N . CYS A 1 86 ? 0.425 -5.991 -14.321 1.00 90.75 86 CYS A N 1
ATOM 703 C CA . CYS A 1 86 ? -0.914 -6.430 -13.956 1.00 90.75 86 CYS A CA 1
ATOM 704 C C . CYS A 1 86 ? -1.727 -5.294 -13.333 1.00 90.75 86 CYS A C 1
ATOM 706 O O . CYS A 1 86 ? -1.199 -4.252 -12.951 1.00 90.75 86 CYS A O 1
ATOM 708 N N . VAL A 1 87 ? -3.025 -5.537 -13.198 1.00 93.56 87 VAL A N 1
ATOM 709 C CA . VAL A 1 87 ? -3.916 -4.750 -12.349 1.00 93.56 87 VAL A CA 1
ATOM 710 C C . VAL A 1 87 ? -4.354 -5.671 -11.223 1.00 93.56 87 VAL A C 1
ATOM 712 O O . VAL A 1 87 ? -4.767 -6.796 -11.504 1.00 93.56 87 VAL A O 1
ATOM 715 N N . VAL A 1 88 ? -4.226 -5.210 -9.984 1.00 94.44 88 VAL A N 1
ATOM 716 C CA . VAL A 1 88 ? -4.684 -5.933 -8.792 1.00 94.44 88 VAL A CA 1
ATOM 717 C C . VAL A 1 88 ? -5.880 -5.228 -8.177 1.00 94.44 88 VAL A C 1
ATOM 719 O O . VAL A 1 88 ? -5.980 -4.000 -8.226 1.00 94.44 88 VAL A O 1
ATOM 722 N N . GLU A 1 89 ? -6.781 -6.007 -7.594 1.00 96.62 89 GLU A N 1
ATOM 723 C CA . GLU A 1 89 ? -7.859 -5.498 -6.752 1.00 96.62 89 GLU A CA 1
ATOM 724 C C . GLU A 1 89 ? -7.367 -5.485 -5.304 1.00 96.62 89 GLU A C 1
ATOM 726 O O . GLU A 1 89 ? -6.949 -6.518 -4.772 1.00 96.62 89 GLU A O 1
ATOM 731 N N . ILE A 1 90 ? -7.380 -4.310 -4.674 1.00 96.12 90 ILE A N 1
ATOM 732 C CA . ILE A 1 90 ? -6.938 -4.133 -3.292 1.00 96.12 90 ILE A CA 1
ATOM 733 C C . ILE A 1 90 ? -8.095 -3.636 -2.442 1.00 96.12 90 ILE A C 1
ATOM 735 O O . ILE A 1 90 ? -8.749 -2.654 -2.778 1.00 96.12 90 ILE A O 1
ATOM 739 N N . THR A 1 91 ? -8.300 -4.281 -1.299 1.00 96.88 91 THR A N 1
ATOM 740 C CA . THR A 1 91 ? -9.234 -3.824 -0.267 1.00 96.88 91 THR A CA 1
ATOM 741 C C . THR A 1 91 ? -8.487 -3.645 1.044 1.00 96.88 91 THR A C 1
ATOM 743 O O . THR A 1 91 ? -7.796 -4.562 1.498 1.00 96.88 91 THR A O 1
ATOM 746 N N . VAL A 1 92 ? -8.638 -2.479 1.672 1.00 96.00 92 VAL A N 1
ATOM 747 C CA . VAL A 1 92 ? -8.082 -2.206 3.001 1.00 96.00 92 VAL A CA 1
ATOM 748 C C . VAL A 1 92 ? -9.098 -2.565 4.085 1.00 96.00 92 VAL A C 1
ATOM 750 O O . VAL A 1 92 ? -10.271 -2.204 4.008 1.00 96.00 92 VAL A O 1
ATOM 753 N N . LEU A 1 93 ? -8.653 -3.305 5.099 1.00 94.62 93 LEU A N 1
ATOM 754 C CA . LEU A 1 93 ? -9.474 -3.753 6.218 1.00 94.62 93 LEU A CA 1
ATOM 755 C C . LEU A 1 93 ? -8.858 -3.280 7.542 1.00 94.62 93 LEU A C 1
ATOM 757 O O . LEU A 1 93 ? -7.692 -3.585 7.810 1.00 94.62 93 LEU A O 1
ATOM 761 N N . PRO A 1 94 ? -9.618 -2.593 8.408 1.00 92.25 94 PRO A N 1
ATOM 762 C CA . PRO A 1 94 ? -9.198 -2.295 9.771 1.00 92.25 94 PRO A CA 1
ATOM 763 C C . PRO A 1 94 ? -8.887 -3.579 10.547 1.00 92.25 94 PRO A C 1
ATOM 765 O O . PRO A 1 94 ? -9.703 -4.497 10.611 1.00 92.25 94 PRO A O 1
ATOM 768 N N . ALA A 1 95 ? -7.711 -3.630 11.166 1.00 88.69 95 ALA A N 1
ATOM 769 C CA . ALA A 1 95 ? -7.241 -4.761 11.966 1.00 88.69 95 ALA A CA 1
ATOM 770 C C . ALA A 1 95 ? -7.139 -4.431 13.467 1.00 88.69 95 ALA A C 1
ATOM 772 O O . ALA A 1 95 ? -6.658 -5.245 14.254 1.00 88.69 95 ALA A O 1
ATOM 773 N N . GLY A 1 96 ? -7.621 -3.252 13.871 1.00 81.94 96 GLY A N 1
ATOM 774 C CA . GLY A 1 96 ? -7.617 -2.776 15.251 1.00 81.94 96 GLY A CA 1
ATOM 775 C C . GLY A 1 96 ? -6.473 -1.805 15.535 1.00 81.94 96 GLY A C 1
ATOM 776 O O . GLY A 1 96 ? -6.055 -1.046 14.664 1.00 81.94 96 GLY A O 1
ATOM 777 N N . GLN A 1 97 ? -5.997 -1.810 16.777 1.00 75.44 97 GLN A N 1
ATOM 778 C CA . GLN A 1 97 ? -4.903 -0.962 17.257 1.00 75.44 97 GLN A CA 1
ATOM 779 C C . GLN A 1 97 ? -3.788 -1.833 17.826 1.00 75.44 97 GLN A C 1
ATOM 781 O O . GLN A 1 97 ? -4.026 -2.982 18.218 1.00 75.44 97 GLN A O 1
ATOM 786 N N . THR A 1 98 ? -2.565 -1.307 17.884 1.00 65.88 98 THR A N 1
ATOM 787 C CA . THR A 1 98 ? -1.492 -2.044 18.558 1.00 65.88 98 THR A CA 1
ATOM 788 C C . THR A 1 98 ? -1.729 -2.087 20.075 1.00 65.88 98 THR A C 1
ATOM 790 O O . THR A 1 98 ? -2.426 -1.259 20.652 1.00 65.88 98 THR A O 1
ATOM 793 N N . LEU A 1 99 ? -1.126 -3.060 20.764 1.00 63.97 99 LEU A N 1
ATOM 794 C CA . LEU A 1 99 ? -1.198 -3.144 22.232 1.00 63.97 99 LEU A CA 1
ATOM 795 C C . LEU A 1 99 ? -0.403 -2.035 22.945 1.00 63.97 99 LEU A C 1
ATOM 797 O O . LEU A 1 99 ? -0.599 -1.811 24.138 1.00 63.97 99 LEU A O 1
ATOM 801 N N . TYR A 1 100 ? 0.520 -1.379 22.237 1.00 65.31 100 TYR A N 1
ATOM 802 C CA . TYR A 1 100 ? 1.502 -0.451 22.808 1.00 65.31 100 TYR A CA 1
ATOM 803 C C . TYR A 1 100 ? 1.315 0.995 22.327 1.00 65.31 100 TYR A C 1
ATOM 805 O O . TYR A 1 100 ? 1.953 1.906 22.853 1.00 65.31 100 TYR A O 1
ATOM 813 N N . SER A 1 101 ? 0.441 1.215 21.347 1.00 63.72 101 SER A N 1
ATOM 814 C CA . SER A 1 101 ? 0.080 2.512 20.787 1.00 63.72 101 SER A CA 1
ATOM 815 C C . SER A 1 101 ? -1.409 2.496 20.431 1.00 63.72 101 SER A C 1
ATOM 817 O O . SER A 1 101 ? -1.943 1.481 19.995 1.00 63.72 101 SER A O 1
ATOM 819 N N . SER A 1 102 ? -2.087 3.636 20.543 1.00 67.00 102 SER A N 1
ATOM 820 C CA . SER A 1 102 ? -3.435 3.796 19.980 1.00 67.00 102 SER A CA 1
ATOM 821 C C . SER A 1 102 ? 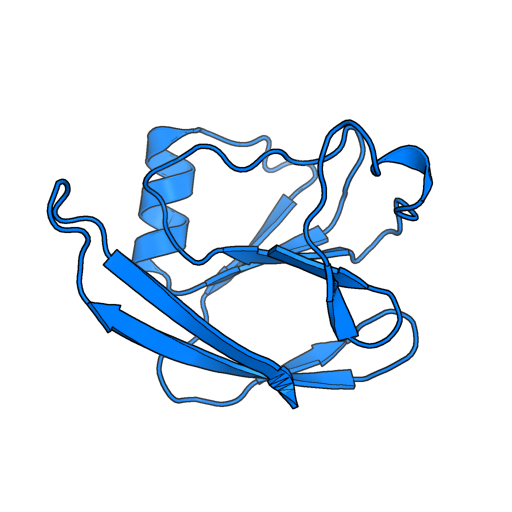-3.420 3.922 18.451 1.00 67.00 102 SER A C 1
ATOM 823 O O . SER A 1 102 ? -4.402 4.378 17.871 1.00 67.00 102 SER A O 1
ATOM 825 N N . SER A 1 103 ? -2.294 3.624 17.797 1.00 69.94 103 SER A N 1
ATOM 826 C CA . SER A 1 103 ? -2.173 3.758 16.355 1.00 69.94 103 SER A CA 1
ATOM 827 C C . SER A 1 103 ? -2.917 2.624 15.676 1.00 69.94 103 SER A C 1
ATOM 829 O O . SER A 1 103 ? -2.815 1.454 16.057 1.00 69.94 103 SER A O 1
ATOM 831 N N . GLU A 1 104 ? -3.668 3.002 14.655 1.00 83.56 104 GLU A N 1
ATOM 832 C CA . GLU A 1 104 ? -4.458 2.082 13.862 1.00 83.56 104 GLU A CA 1
ATOM 833 C C . GLU A 1 104 ? -3.564 1.163 13.033 1.00 83.56 104 GLU A C 1
ATOM 835 O O . GLU A 1 104 ? -2.474 1.534 12.574 1.00 83.56 104 GLU A O 1
ATOM 840 N N . ILE A 1 105 ? -4.043 -0.064 12.868 1.00 89.44 105 ILE A N 1
ATOM 841 C CA . ILE A 1 105 ? -3.452 -1.076 12.010 1.00 89.44 105 ILE A CA 1
ATOM 842 C C . ILE A 1 105 ? -4.496 -1.468 10.976 1.00 89.44 105 ILE A C 1
ATOM 844 O O . ILE A 1 105 ? -5.661 -1.704 11.308 1.00 89.44 105 ILE A O 1
ATOM 848 N N . VAL A 1 106 ? -4.057 -1.612 9.734 1.00 93.06 106 VAL A N 1
ATOM 849 C CA . VAL A 1 106 ? -4.864 -2.161 8.646 1.00 93.06 106 VAL A CA 1
ATOM 850 C C . VAL A 1 106 ? -4.166 -3.349 7.999 1.00 93.06 106 VAL A C 1
ATOM 852 O O . VAL A 1 106 ? -2.939 -3.471 8.024 1.00 93.06 106 VAL A O 1
ATOM 855 N N . VAL A 1 107 ? -4.959 -4.226 7.397 1.00 93.75 107 VAL A N 1
ATOM 856 C CA . VAL A 1 107 ? -4.498 -5.303 6.519 1.00 93.75 107 VAL A CA 1
ATOM 857 C C . VAL A 1 107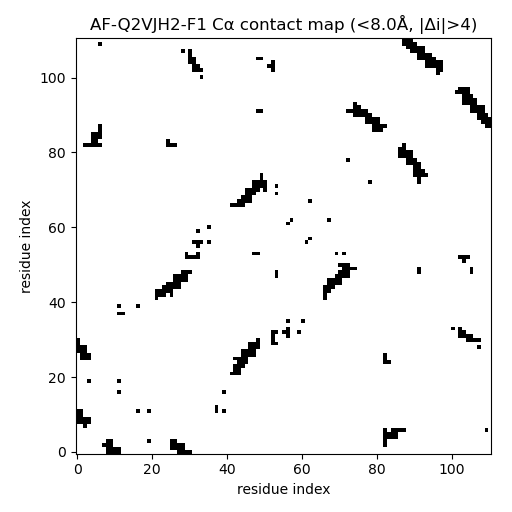 ? -5.051 -5.086 5.119 1.00 93.75 107 VAL A C 1
ATOM 859 O O . VAL A 1 107 ? -6.104 -4.478 4.944 1.00 93.75 107 VAL A O 1
ATOM 862 N N . PHE A 1 108 ? -4.340 -5.597 4.120 1.00 94.75 108 PHE A N 1
ATOM 863 C CA . PHE A 1 108 ? -4.738 -5.483 2.723 1.00 94.75 108 PHE A CA 1
ATOM 864 C C . PHE A 1 108 ? -5.064 -6.865 2.172 1.00 94.7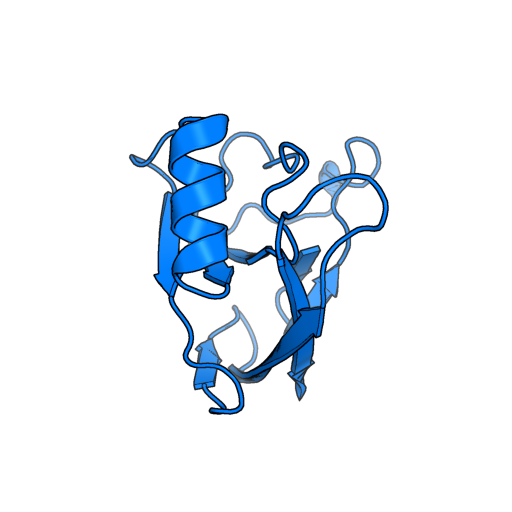5 108 PHE A C 1
ATOM 866 O O . PHE A 1 108 ? -4.264 -7.794 2.295 1.00 94.75 108 PHE A O 1
ATOM 873 N N . LEU A 1 109 ? -6.234 -6.992 1.556 1.00 93.62 109 LEU A N 1
ATOM 874 C CA . LEU A 1 109 ? -6.546 -8.107 0.674 1.00 93.62 109 LEU A CA 1
ATOM 875 C C . LEU A 1 109 ? -6.105 -7.720 -0.733 1.00 93.62 109 LEU A C 1
ATOM 877 O O . LEU A 1 109 ? -6.527 -6.679 -1.225 1.00 93.62 109 LEU A O 1
ATOM 881 N N . VAL A 1 110 ? -5.257 -8.542 -1.349 1.00 92.25 110 VAL A N 1
ATOM 882 C CA . VAL A 1 110 ? -4.757 -8.349 -2.717 1.00 92.25 110 VAL A CA 1
ATOM 883 C C . VAL A 1 110 ? -5.218 -9.536 -3.554 1.00 92.25 110 VAL A C 1
ATOM 885 O O . VAL A 1 110 ? -4.988 -10.683 -3.158 1.00 92.25 110 VAL A O 1
ATOM 888 N N . LYS A 1 111 ? -5.888 -9.266 -4.674 1.00 89.19 111 LYS A N 1
ATOM 889 C CA . LYS A 1 111 ? -6.479 -10.271 -5.562 1.00 89.19 111 LYS A CA 1
ATOM 890 C C . LYS A 1 111 ? -6.130 -10.024 -7.025 1.00 89.19 111 LYS A C 1
ATOM 892 O O . LYS A 1 111 ? -6.070 -8.842 -7.436 1.00 89.19 111 LYS A O 1
#

pLDDT: mean 86.65, std 9.42, range [60.25, 96.88]

Organism: Drosophila mojavensis (NCBI:txid7230)

Mean predicted aligned error: 4.95 Å